Protein AF-A0A3D1BM73-F1 (afdb_monomer)

Radius of gyration: 18.58 Å; Cα contacts (8 Å, |Δi|>4): 124; chains: 1; bounding box: 55×28×43 Å

Solvent-accessible surface area (backbone atoms only — not comparable to full-atom values): 8588 Å² total; per-residue (Å²): 138,85,87,83,88,86,78,88,89,77,84,50,62,67,71,46,54,87,51,30,64,61,50,49,55,49,41,31,74,76,61,34,61,70,54,44,52,51,49,54,52,51,55,49,52,51,48,53,53,53,44,56,56,55,70,75,51,92,40,62,75,38,78,44,77,49,89,85,27,50,42,37,67,74,63,25,49,52,54,32,52,52,37,34,75,63,66,28,63,70,27,42,44,53,45,55,40,41,78,50,45,23,42,65,44,54,68,41,58,51,69,60,54,48,56,51,50,59,47,54,51,50,39,73,66,40,90,43,74,65,53,31,51,54,44,49,57,54,46,59,67,45,48,63,52,52,63,71,72,103

Foldseek 3Di:
DDDDDDDDDDDDLLNCPPCSVVVLVVCCVVPNPVVSVVVNVVNVVSLVVVLVVVVPDQQAAAEDEDPPQADFDPVSLVVLVVCVVSVNSVSVSVNVSVVSHYGYDGDDHPVLVVVLVVLVVQLVPDPDPVSNVVSVVVSVVCVVVSVVVD

Secondary structure (DSSP, 8-state):
------------GGGSGGGHHHHHHHHHHHH-HHHHHHHHHHHHHHHHHHHHHHHTS--TTPEEE-TT----HHHHHHHHHHHHHTT-HHHHHHHHHHHTTPEEE--S-HHHHHHHHHHHHHHHH--SHHHHHHHHHHHHHHHHHHHHH-

Mean predicted aligned error: 7.16 Å

Structure (mmCIF, N/CA/C/O backbone):
data_AF-A0A3D1BM73-F1
#
_entry.id   AF-A0A3D1BM73-F1
#
loop_
_atom_site.group_PDB
_atom_site.id
_atom_site.type_symbol
_atom_site.label_atom_id
_atom_site.label_alt_id
_atom_site.label_comp_id
_atom_site.label_asym_id
_atom_site.label_entity_id
_atom_site.label_seq_id
_atom_site.pdbx_PDB_ins_code
_atom_site.Cartn_x
_atom_site.Cartn_y
_atom_site.Cartn_z
_atom_site.occupancy
_atom_site.B_iso_or_equiv
_atom_site.auth_seq_id
_atom_site.auth_comp_id
_atom_site.auth_asym_id
_atom_site.auth_atom_id
_atom_site.pdbx_PDB_model_num
ATOM 1 N N . MET A 1 1 ? -14.762 -15.759 16.891 1.00 75.19 1 MET A N 1
ATOM 2 C CA . MET A 1 1 ? -13.788 -16.090 15.825 1.00 75.19 1 MET A CA 1
ATOM 3 C C . MET A 1 1 ? -13.587 -14.842 14.974 1.00 75.19 1 MET A C 1
ATOM 5 O O . MET A 1 1 ? -14.579 -14.169 14.729 1.00 75.19 1 MET A O 1
ATOM 9 N N . ARG A 1 2 ? -12.354 -14.467 14.612 1.00 88.94 2 ARG A N 1
ATOM 10 C CA . ARG A 1 2 ? -12.087 -13.314 13.727 1.00 88.94 2 ARG A CA 1
ATOM 11 C C . ARG A 1 2 ? -11.761 -13.833 12.327 1.00 88.94 2 ARG A C 1
ATOM 13 O O . ARG A 1 2 ? -11.049 -14.826 12.226 1.00 88.94 2 ARG A O 1
ATOM 20 N N . THR A 1 3 ? -12.265 -13.169 11.293 1.00 93.19 3 THR A N 1
ATOM 21 C CA . THR A 1 3 ? -11.991 -13.510 9.889 1.00 93.19 3 THR A CA 1
ATOM 22 C C . THR A 1 3 ? -10.886 -12.612 9.354 1.00 93.19 3 THR A C 1
ATOM 24 O O . THR A 1 3 ? -10.929 -11.401 9.563 1.00 93.19 3 THR A O 1
ATOM 27 N N . LEU A 1 4 ? -9.912 -13.203 8.664 1.00 95.00 4 LEU A N 1
ATOM 28 C CA . LEU A 1 4 ? -8.880 -12.480 7.932 1.00 95.00 4 LEU A CA 1
ATOM 29 C C . LEU A 1 4 ? -9.173 -12.593 6.436 1.00 95.00 4 LEU A C 1
ATOM 31 O O . LEU A 1 4 ? -9.256 -13.700 5.909 1.00 95.00 4 LEU A O 1
ATOM 35 N N . LEU A 1 5 ? -9.314 -11.450 5.771 1.00 94.94 5 LEU A N 1
ATOM 36 C CA . LEU A 1 5 ? -9.301 -11.366 4.315 1.00 94.94 5 LEU A CA 1
ATOM 37 C C . LEU A 1 5 ? -7.889 -10.966 3.899 1.00 94.94 5 LEU A C 1
ATOM 39 O O . LEU A 1 5 ? -7.391 -9.930 4.336 1.00 94.94 5 LEU A O 1
ATOM 43 N N . TYR A 1 6 ? -7.243 -11.808 3.101 1.00 95.06 6 TYR A N 1
ATOM 44 C CA . TYR A 1 6 ? -5.872 -11.600 2.655 1.00 95.06 6 TYR A CA 1
ATOM 45 C C . TYR A 1 6 ? -5.850 -11.337 1.153 1.00 95.06 6 TYR A C 1
ATOM 47 O O . TYR A 1 6 ? -6.417 -12.109 0.381 1.00 95.06 6 TYR A O 1
ATOM 55 N N . VAL A 1 7 ? -5.176 -10.259 0.755 1.00 94.81 7 VAL A N 1
ATOM 56 C CA . VAL A 1 7 ? -4.959 -9.891 -0.645 1.00 94.81 7 VAL A CA 1
ATOM 57 C C . VAL A 1 7 ? -3.451 -9.854 -0.886 1.00 94.81 7 VAL A C 1
ATOM 59 O O . VAL A 1 7 ? -2.756 -9.119 -0.181 1.00 94.81 7 VAL A O 1
ATOM 62 N N . PRO A 1 8 ? -2.918 -10.633 -1.842 1.00 93.25 8 PRO A N 1
ATOM 63 C CA . PRO A 1 8 ? -1.517 -10.521 -2.216 1.00 93.25 8 PRO A CA 1
ATOM 64 C C . PRO A 1 8 ? -1.265 -9.180 -2.914 1.00 93.25 8 PRO A C 1
ATOM 66 O O . PRO A 1 8 ? -2.071 -8.733 -3.728 1.00 93.25 8 PRO A O 1
ATOM 69 N N . ILE A 1 9 ? -0.129 -8.550 -2.620 1.00 89.88 9 ILE A N 1
ATOM 70 C CA . ILE A 1 9 ? 0.262 -7.297 -3.270 1.00 89.88 9 ILE A CA 1
ATOM 71 C C . ILE A 1 9 ? 0.977 -7.602 -4.584 1.00 89.88 9 ILE A C 1
ATOM 73 O O . ILE A 1 9 ? 1.990 -8.303 -4.601 1.00 89.88 9 ILE A O 1
ATOM 77 N N . ILE A 1 10 ? 0.462 -7.036 -5.677 1.00 91.44 10 ILE A N 1
ATOM 78 C CA . ILE A 1 10 ? 1.107 -7.039 -6.991 1.00 91.44 10 ILE A CA 1
ATOM 79 C C . ILE A 1 10 ? 1.349 -5.590 -7.407 1.00 91.44 10 ILE A C 1
ATOM 81 O O . ILE A 1 10 ? 0.409 -4.859 -7.709 1.00 91.44 10 ILE A O 1
ATOM 85 N N . HIS A 1 11 ? 2.608 -5.164 -7.399 1.00 88.81 11 HIS A N 1
ATOM 86 C CA . HIS A 1 11 ? 2.960 -3.782 -7.710 1.00 88.81 11 HIS A CA 1
ATOM 87 C C . HIS A 1 11 ? 2.663 -3.425 -9.167 1.00 88.81 11 HIS A C 1
ATOM 89 O O . HIS A 1 11 ? 3.032 -4.152 -10.090 1.00 88.81 11 HIS A O 1
ATOM 95 N N . MET A 1 12 ? 2.038 -2.268 -9.353 1.00 90.12 12 MET A N 1
ATOM 96 C CA . MET A 1 12 ? 1.914 -1.590 -10.636 1.00 90.12 12 MET A CA 1
ATOM 97 C C . MET A 1 12 ? 3.123 -0.684 -10.889 1.00 90.12 12 MET A C 1
ATOM 99 O O . MET A 1 12 ? 3.862 -0.338 -9.968 1.00 90.12 12 MET A O 1
ATOM 103 N N . ASP A 1 13 ? 3.282 -0.216 -12.129 1.00 88.44 13 ASP A N 1
ATOM 104 C CA . ASP A 1 13 ? 4.354 0.716 -12.509 1.00 88.44 13 ASP A CA 1
ATO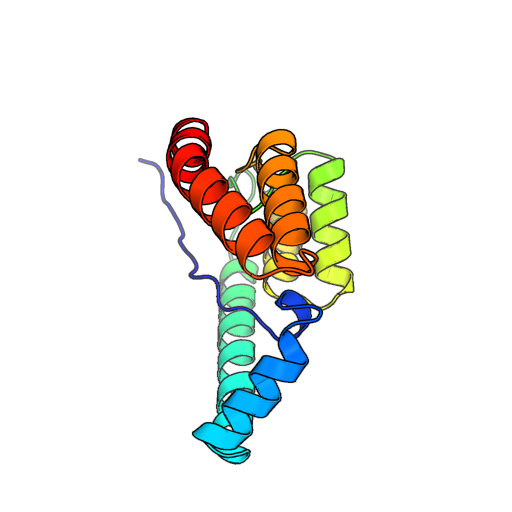M 105 C C . ASP A 1 13 ? 4.404 1.956 -11.592 1.00 88.44 13 ASP A C 1
ATOM 107 O O . ASP A 1 13 ? 5.482 2.392 -11.188 1.00 88.44 13 ASP A O 1
ATOM 111 N N . VAL A 1 14 ? 3.239 2.485 -11.199 1.00 89.44 14 VAL A N 1
ATOM 112 C CA . VAL A 1 14 ? 3.121 3.648 -10.298 1.00 89.44 14 VAL A CA 1
ATOM 113 C C . VAL A 1 14 ? 3.652 3.378 -8.887 1.00 89.44 14 VAL A C 1
ATOM 115 O O . VAL A 1 14 ? 4.155 4.296 -8.244 1.00 89.44 14 VAL A O 1
ATOM 118 N N . ASP A 1 15 ? 3.618 2.125 -8.427 1.00 87.06 15 ASP A N 1
ATOM 119 C CA . ASP A 1 15 ? 4.111 1.735 -7.101 1.00 87.06 15 ASP A CA 1
ATOM 120 C C . ASP A 1 15 ? 5.640 1.587 -7.077 1.00 87.06 15 ASP A C 1
ATOM 122 O O . ASP A 1 15 ? 6.269 1.659 -6.022 1.00 87.06 15 ASP A O 1
ATOM 126 N N . LEU A 1 16 ? 6.254 1.366 -8.243 1.00 84.38 16 LEU A N 1
ATOM 127 C CA . LEU A 1 16 ? 7.687 1.091 -8.376 1.00 84.38 16 LEU A CA 1
ATOM 128 C C . LEU A 1 16 ? 8.540 2.361 -8.502 1.00 84.38 16 LEU A C 1
ATOM 130 O O . LEU A 1 16 ? 9.774 2.289 -8.464 1.00 84.38 16 LEU A O 1
ATOM 134 N N . GLY A 1 17 ? 7.909 3.527 -8.659 1.00 83.75 17 GLY A N 1
ATOM 135 C CA . GLY A 1 17 ? 8.592 4.813 -8.768 1.00 83.75 17 GLY A CA 1
ATOM 136 C C . GLY A 1 17 ? 9.676 4.812 -9.851 1.00 83.75 17 GLY A C 1
ATOM 137 O O . GLY A 1 17 ? 9.447 4.414 -10.992 1.00 83.75 17 GLY A O 1
ATOM 138 N N . SER A 1 18 ? 10.893 5.235 -9.497 1.00 80.50 18 SER A N 1
ATOM 139 C CA . SER A 1 18 ? 12.011 5.338 -10.448 1.00 80.50 18 SER A CA 1
ATOM 140 C C . SER A 1 18 ? 12.482 3.997 -11.025 1.00 80.50 18 SER A C 1
ATOM 142 O O . SER A 1 18 ? 13.158 3.995 -12.052 1.00 80.50 18 SER A O 1
ATOM 144 N N . VAL A 1 19 ? 12.131 2.864 -10.405 1.00 82.12 19 VAL A N 1
ATOM 145 C CA . VAL A 1 19 ? 12.535 1.521 -10.859 1.00 82.12 19 VAL A CA 1
ATOM 146 C C . VAL A 1 19 ? 11.630 1.001 -11.983 1.00 82.12 19 VAL A C 1
ATOM 148 O O . VAL A 1 19 ? 12.041 0.121 -12.741 1.00 82.12 19 VAL A O 1
ATOM 151 N N . ALA A 1 20 ? 10.430 1.569 -12.148 1.00 86.44 20 ALA A N 1
ATOM 152 C CA . ALA A 1 20 ? 9.438 1.112 -13.122 1.00 86.44 20 ALA A CA 1
ATOM 153 C C . ALA A 1 20 ? 9.999 1.037 -14.552 1.00 86.44 20 ALA A C 1
ATOM 155 O O . ALA A 1 20 ? 9.826 0.036 -15.247 1.00 86.44 20 ALA A O 1
ATOM 156 N N . MET A 1 21 ? 10.740 2.066 -14.979 1.00 87.06 21 MET A N 1
ATOM 157 C CA . MET A 1 21 ? 11.294 2.133 -16.335 1.00 87.06 21 MET A CA 1
ATOM 158 C C . MET A 1 21 ? 12.325 1.028 -16.601 1.00 87.06 21 MET A C 1
ATOM 160 O O . MET A 1 21 ? 12.322 0.420 -17.674 1.00 87.06 21 MET A O 1
ATOM 164 N N . ASP A 1 22 ? 13.214 0.765 -15.645 1.00 86.44 22 ASP A N 1
ATOM 165 C CA . ASP A 1 22 ? 14.251 -0.256 -15.803 1.00 86.44 22 ASP A CA 1
ATOM 166 C C . ASP A 1 22 ? 13.652 -1.665 -15.770 1.00 86.44 22 ASP A C 1
ATOM 168 O O . ASP A 1 22 ? 14.079 -2.535 -16.536 1.00 86.44 22 ASP A O 1
ATOM 172 N N . LEU A 1 23 ? 12.615 -1.874 -14.950 1.00 85.94 23 LEU A N 1
ATOM 173 C CA . LEU A 1 23 ? 11.863 -3.124 -14.930 1.00 85.94 23 LEU A CA 1
ATOM 174 C C . LEU A 1 23 ? 11.125 -3.353 -16.252 1.00 85.94 23 LEU A C 1
ATOM 176 O O . LEU A 1 23 ? 11.230 -4.442 -16.809 1.00 85.94 23 LEU A O 1
ATOM 180 N N . ALA A 1 24 ? 10.458 -2.332 -16.796 1.00 88.25 24 ALA A N 1
ATOM 181 C CA . ALA A 1 24 ? 9.754 -2.436 -18.071 1.00 88.25 24 ALA A CA 1
ATOM 182 C C . ALA A 1 24 ? 10.708 -2.782 -19.223 1.00 88.25 24 ALA A C 1
ATOM 184 O O . ALA A 1 24 ? 10.454 -3.716 -19.981 1.00 88.25 24 ALA A O 1
ATOM 185 N N . LYS A 1 25 ? 11.858 -2.098 -19.317 1.00 89.44 25 LYS A N 1
ATOM 186 C CA . LYS A 1 25 ? 12.898 -2.413 -20.316 1.00 89.44 25 LYS A CA 1
ATOM 187 C C . LYS A 1 25 ? 13.392 -3.850 -20.188 1.00 89.44 25 LYS A C 1
ATOM 189 O O . LYS A 1 25 ? 13.608 -4.526 -21.192 1.00 89.44 25 LYS A O 1
ATOM 194 N N . ARG A 1 26 ? 13.598 -4.312 -18.953 1.00 88.06 26 ARG A N 1
ATOM 195 C CA . ARG A 1 26 ? 14.024 -5.683 -18.677 1.00 88.06 26 ARG A CA 1
ATOM 196 C C . ARG A 1 26 ? 12.954 -6.698 -19.075 1.00 88.06 26 ARG A C 1
ATOM 198 O O . ARG A 1 26 ? 13.289 -7.651 -19.769 1.00 88.06 26 ARG A O 1
ATOM 205 N N . GLY A 1 27 ? 11.702 -6.467 -18.686 1.00 85.56 27 GLY A N 1
ATOM 206 C CA . GLY A 1 27 ? 10.565 -7.322 -19.018 1.00 85.56 27 GLY A CA 1
ATOM 207 C C . GLY A 1 27 ? 10.374 -7.453 -20.526 1.00 85.56 27 GLY A C 1
ATOM 208 O O . GLY A 1 27 ? 10.310 -8.566 -21.035 1.00 85.56 27 GLY A O 1
ATOM 209 N N . ILE A 1 28 ? 10.400 -6.333 -21.254 1.00 92.31 28 ILE A N 1
ATOM 210 C CA . ILE A 1 28 ? 10.302 -6.320 -22.721 1.00 92.31 28 ILE A CA 1
ATOM 211 C C . ILE A 1 28 ? 11.461 -7.089 -23.365 1.00 92.31 28 ILE A C 1
ATOM 213 O O . ILE A 1 28 ? 11.237 -7.904 -24.255 1.00 92.31 28 ILE A O 1
ATOM 217 N N . ARG A 1 29 ? 12.700 -6.875 -22.907 1.00 93.38 29 ARG A N 1
ATOM 218 C CA . ARG A 1 29 ? 13.874 -7.568 -23.458 1.00 93.38 29 ARG A CA 1
ATOM 219 C C . ARG A 1 29 ? 13.828 -9.081 -23.229 1.00 93.38 29 ARG A C 1
ATOM 221 O O . ARG A 1 29 ? 14.284 -9.830 -24.084 1.00 93.38 29 ARG A O 1
ATOM 228 N N . GLU A 1 30 ? 13.358 -9.520 -22.064 1.00 92.31 30 GLU A N 1
ATOM 229 C CA . GLU A 1 30 ? 13.383 -10.935 -21.667 1.00 92.31 30 GLU A CA 1
ATOM 230 C C . GLU A 1 30 ? 12.155 -11.715 -22.158 1.00 92.31 30 GLU A C 1
ATOM 232 O O . GLU A 1 30 ? 12.277 -12.902 -22.451 1.00 92.31 30 GLU A O 1
ATOM 237 N N . LEU A 1 31 ? 10.989 -11.069 -22.265 1.00 92.25 31 LEU A N 1
ATOM 238 C CA . LEU A 1 31 ? 9.705 -11.731 -22.533 1.00 92.25 31 LEU A CA 1
ATOM 239 C C . LEU A 1 31 ? 9.012 -11.255 -23.820 1.00 92.25 31 LEU A C 1
ATOM 241 O O . LEU A 1 31 ? 8.082 -11.913 -24.282 1.00 92.25 31 LEU A O 1
ATOM 245 N N . GLY A 1 32 ? 9.450 -10.138 -24.403 1.00 94.75 32 GLY A N 1
ATOM 246 C CA . GLY A 1 32 ? 8.803 -9.485 -25.541 1.00 94.75 32 GLY A CA 1
ATOM 247 C C . GLY A 1 32 ? 7.701 -8.497 -25.136 1.00 94.75 32 GLY A C 1
ATOM 248 O O . GLY A 1 32 ? 7.120 -8.581 -24.050 1.00 94.75 32 GLY A O 1
ATOM 249 N N . GLU A 1 33 ? 7.404 -7.547 -26.028 1.00 94.44 33 GLU A N 1
ATOM 250 C CA . GLU A 1 33 ? 6.426 -6.472 -25.790 1.00 94.44 33 GLU A CA 1
ATOM 251 C C . GLU A 1 33 ? 5.006 -7.004 -25.558 1.00 94.44 33 GLU A C 1
ATOM 253 O O . GLU A 1 33 ? 4.357 -6.593 -24.598 1.00 94.44 33 GLU A O 1
ATOM 258 N N . ASP A 1 34 ? 4.555 -7.974 -26.357 1.00 95.62 34 ASP A N 1
ATOM 259 C CA . ASP A 1 34 ? 3.200 -8.536 -26.256 1.00 95.62 34 ASP A CA 1
ATOM 260 C C . ASP A 1 34 ? 2.953 -9.262 -24.926 1.00 95.62 34 ASP A C 1
ATOM 262 O O . ASP A 1 34 ? 1.864 -9.207 -24.351 1.00 95.62 34 ASP A O 1
ATOM 266 N N . VAL A 1 35 ? 3.959 -9.983 -24.417 1.00 94.06 35 VAL A N 1
ATOM 267 C CA . VAL A 1 35 ? 3.862 -10.661 -23.115 1.00 94.06 35 VAL A CA 1
ATOM 268 C C . VAL A 1 35 ? 3.858 -9.630 -21.992 1.00 94.06 35 VAL A C 1
ATOM 270 O O . VAL A 1 35 ? 3.061 -9.745 -21.062 1.00 94.06 35 VAL A O 1
ATOM 273 N N . TRP A 1 36 ? 4.700 -8.599 -22.093 1.00 92.88 36 TRP A N 1
ATOM 274 C CA . TRP A 1 36 ? 4.746 -7.515 -21.117 1.00 92.88 36 TRP A CA 1
ATOM 275 C C . TRP A 1 36 ? 3.434 -6.718 -21.064 1.00 92.88 36 TRP A C 1
ATOM 277 O O . TRP A 1 36 ? 2.934 -6.419 -19.980 1.00 92.88 36 TRP A O 1
ATOM 287 N N . ALA A 1 37 ? 2.835 -6.417 -22.219 1.00 93.25 37 ALA A N 1
ATOM 288 C CA . ALA A 1 37 ? 1.541 -5.749 -22.303 1.00 93.25 37 ALA A CA 1
ATOM 289 C C . ALA A 1 37 ? 0.436 -6.574 -21.626 1.00 93.25 37 ALA A C 1
ATOM 291 O O . ALA A 1 37 ? -0.231 -6.069 -20.721 1.00 93.25 37 ALA A O 1
ATOM 292 N N . ARG A 1 38 ? 0.324 -7.867 -21.965 1.00 95.56 38 ARG A N 1
ATOM 293 C CA . ARG A 1 38 ? -0.644 -8.780 -21.331 1.00 95.56 38 ARG A CA 1
ATOM 294 C C . ARG A 1 38 ? -0.422 -8.938 -19.830 1.00 95.56 38 ARG A C 1
ATOM 296 O O . ARG A 1 38 ? -1.385 -9.064 -19.082 1.00 95.56 38 ARG A O 1
ATOM 303 N N . HIS A 1 39 ? 0.831 -8.923 -19.371 1.00 93.25 39 HIS A N 1
ATOM 304 C CA . HIS A 1 39 ? 1.134 -8.933 -17.941 1.00 93.25 39 HIS A CA 1
ATOM 305 C C . HIS A 1 39 ? 0.538 -7.705 -17.242 1.00 93.25 39 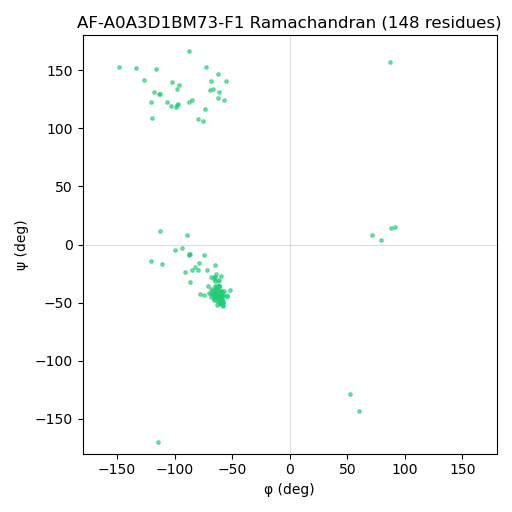HIS A C 1
ATOM 307 O O . HIS A 1 39 ? -0.167 -7.863 -16.250 1.00 93.25 39 HIS A O 1
ATOM 313 N N . LYS A 1 40 ? 0.751 -6.497 -17.781 1.00 92.44 40 LYS A N 1
ATOM 314 C CA . LYS A 1 40 ? 0.177 -5.269 -17.207 1.00 92.44 40 LYS A CA 1
ATOM 315 C C . LYS A 1 40 ? -1.351 -5.294 -17.188 1.00 92.44 40 LYS A C 1
ATOM 317 O O . LYS A 1 40 ? -1.945 -4.921 -16.182 1.00 92.44 40 LYS A O 1
ATOM 322 N N . GLU A 1 41 ? -1.980 -5.771 -18.260 1.00 95.56 41 GLU A N 1
ATOM 323 C CA . GLU A 1 41 ? -3.438 -5.946 -18.314 1.00 95.56 41 GLU A CA 1
ATOM 324 C C . GLU A 1 41 ? -3.935 -6.937 -17.254 1.00 95.56 41 GLU A C 1
ATOM 326 O O . GLU A 1 41 ? -4.913 -6.656 -16.564 1.00 95.56 41 GLU A O 1
ATOM 331 N N . ALA A 1 42 ? -3.238 -8.060 -17.059 1.00 96.06 42 ALA A N 1
ATOM 332 C CA . ALA A 1 42 ? -3.590 -9.040 -16.034 1.00 96.06 42 ALA A CA 1
ATOM 333 C C . ALA A 1 42 ? -3.459 -8.472 -14.610 1.00 96.06 42 ALA A C 1
ATOM 335 O O . ALA A 1 42 ? -4.313 -8.738 -13.766 1.00 96.06 42 ALA A O 1
ATOM 336 N N . VAL A 1 43 ? -2.423 -7.667 -14.340 1.00 95.12 43 VAL A N 1
ATOM 337 C CA . VAL A 1 43 ? -2.252 -6.982 -13.046 1.00 95.12 43 VAL A CA 1
ATOM 338 C C . VAL A 1 43 ? -3.377 -5.976 -12.803 1.00 95.12 43 VAL A C 1
ATOM 340 O O . VAL A 1 43 ? -3.926 -5.932 -11.704 1.00 95.12 43 VAL A O 1
ATOM 343 N N . LEU A 1 44 ? -3.763 -5.201 -13.820 1.00 95.38 44 LEU A N 1
ATOM 344 C CA . LEU A 1 44 ? -4.897 -4.279 -13.718 1.00 95.38 44 LEU A CA 1
ATOM 345 C C . LEU A 1 44 ? -6.210 -5.027 -13.459 1.00 95.38 44 LEU A C 1
ATOM 347 O O . LEU A 1 44 ? -6.913 -4.700 -12.507 1.00 95.38 44 LEU A O 1
ATOM 351 N N . GLY A 1 45 ? -6.495 -6.079 -14.231 1.00 97.06 45 GLY A N 1
ATOM 352 C CA . GLY A 1 45 ? -7.699 -6.894 -14.055 1.00 97.06 45 GLY A CA 1
ATOM 353 C C . GLY A 1 45 ? -7.771 -7.584 -12.689 1.00 97.06 45 GLY A C 1
ATOM 354 O O . GLY A 1 45 ? -8.851 -7.680 -12.103 1.00 97.06 45 GLY A O 1
ATOM 355 N N . PHE A 1 46 ? -6.627 -8.012 -12.139 1.00 97.38 46 PHE A N 1
ATOM 356 C CA . PHE A 1 46 ? -6.541 -8.497 -10.760 1.00 97.38 46 PHE A CA 1
ATOM 357 C C . PHE A 1 46 ? -7.020 -7.426 -9.777 1.00 97.38 46 PHE A C 1
ATOM 359 O O . PHE A 1 46 ? -7.917 -7.686 -8.976 1.00 97.38 46 PHE A O 1
ATOM 366 N N . TRP A 1 47 ? -6.467 -6.216 -9.856 1.00 96.88 47 TRP A N 1
ATOM 367 C CA . TRP A 1 47 ? -6.828 -5.142 -8.939 1.00 96.88 47 TRP A CA 1
ATOM 368 C C . TRP A 1 47 ? -8.284 -4.701 -9.072 1.00 96.88 47 TRP A C 1
ATOM 370 O O . TRP A 1 47 ? -8.949 -4.521 -8.052 1.00 96.88 47 TRP A O 1
ATOM 380 N N . ASP A 1 48 ? -8.795 -4.586 -10.296 1.00 96.25 48 ASP A N 1
ATOM 381 C CA . ASP A 1 48 ? -10.195 -4.234 -10.533 1.00 96.25 48 ASP A CA 1
ATOM 382 C C . ASP A 1 48 ? -11.144 -5.289 -9.937 1.00 96.25 48 ASP A C 1
ATOM 384 O O . ASP A 1 48 ? -12.129 -4.931 -9.290 1.00 96.25 48 ASP A O 1
ATOM 388 N N . SER A 1 49 ? -10.792 -6.579 -10.018 1.00 96.88 49 SER A N 1
ATOM 389 C CA . SER A 1 49 ? -11.565 -7.664 -9.390 1.00 96.88 49 SER A CA 1
ATOM 390 C C . SER A 1 49 ? -11.578 -7.567 -7.857 1.00 96.88 49 SER A C 1
ATOM 392 O O . SER A 1 49 ? -12.599 -7.815 -7.214 1.00 96.88 49 SER A O 1
ATOM 394 N N . ILE A 1 50 ? -10.447 -7.195 -7.242 1.00 96.88 50 ILE A N 1
ATOM 395 C CA . ILE A 1 50 ? -10.369 -6.994 -5.787 1.00 96.88 50 ILE A CA 1
ATOM 396 C C . ILE A 1 50 ? -11.204 -5.781 -5.362 1.00 96.88 50 ILE A C 1
ATOM 398 O O . ILE A 1 50 ? -11.928 -5.853 -4.365 1.00 96.88 50 ILE A O 1
ATOM 402 N N . ILE A 1 51 ? -11.130 -4.682 -6.116 1.00 95.44 51 ILE A N 1
ATOM 403 C CA . ILE A 1 51 ? -11.942 -3.485 -5.880 1.00 95.44 51 ILE A CA 1
ATOM 404 C C . ILE A 1 51 ? -13.426 -3.839 -5.921 1.00 95.44 51 ILE A C 1
ATOM 406 O O . ILE A 1 51 ? -14.141 -3.519 -4.975 1.00 95.44 51 ILE A O 1
ATOM 410 N N . GLU A 1 52 ? -13.876 -4.546 -6.959 1.00 96.12 52 GLU A N 1
ATOM 411 C CA . GLU A 1 52 ? -15.272 -4.965 -7.105 1.00 96.12 52 GLU A CA 1
ATOM 412 C C . GLU A 1 52 ? -15.736 -5.844 -5.933 1.00 96.12 52 GLU A C 1
ATOM 414 O O . GLU A 1 52 ? -16.820 -5.638 -5.376 1.00 96.12 52 GLU A O 1
ATOM 419 N N . TYR A 1 53 ? -14.897 -6.788 -5.496 1.00 95.75 53 TYR A N 1
ATOM 420 C CA . TYR A 1 53 ? -15.196 -7.638 -4.345 1.00 95.75 53 TYR A CA 1
ATOM 421 C C . TYR A 1 53 ? -15.423 -6.818 -3.066 1.00 95.75 53 TYR A C 1
ATOM 423 O O . TYR A 1 53 ? -16.437 -6.987 -2.381 1.00 95.75 53 TYR A O 1
ATOM 431 N N . PHE A 1 54 ? -14.509 -5.897 -2.744 1.00 94.81 54 PHE A N 1
ATOM 432 C CA . PHE A 1 54 ? -14.660 -5.037 -1.567 1.00 94.81 54 PHE A CA 1
ATOM 433 C C . PHE A 1 54 ? -15.743 -3.979 -1.745 1.00 94.81 54 PHE A C 1
ATOM 435 O O . PHE A 1 54 ? -16.290 -3.490 -0.748 1.00 94.81 54 PHE A O 1
ATOM 442 N N . ASP A 1 55 ? -16.104 -3.642 -2.986 1.00 93.94 55 ASP A N 1
ATOM 443 C CA . ASP A 1 55 ? -17.124 -2.642 -3.226 1.00 93.94 55 ASP A CA 1
ATOM 444 C C . ASP A 1 55 ? -18.512 -3.085 -2.743 1.00 93.94 55 ASP A C 1
ATOM 446 O O . ASP A 1 55 ? -19.293 -2.262 -2.254 1.00 93.94 55 ASP A O 1
ATOM 450 N N . ASN A 1 56 ? -18.740 -4.398 -2.728 1.00 92.38 56 ASN A N 1
ATOM 451 C CA . ASN A 1 56 ? -19.973 -5.038 -2.284 1.00 92.38 56 ASN A CA 1
ATOM 452 C C . ASN A 1 56 ? -19.970 -5.465 -0.802 1.00 92.38 56 ASN A C 1
ATOM 454 O O . ASN A 1 56 ? -20.984 -5.951 -0.293 1.00 92.38 56 ASN A O 1
ATOM 458 N N . LEU A 1 57 ? -18.858 -5.287 -0.080 1.00 93.38 57 LEU A N 1
ATOM 459 C CA . LEU A 1 57 ? -18.716 -5.748 1.301 1.00 93.38 57 LEU A CA 1
ATOM 460 C C . LEU A 1 57 ? -19.018 -4.634 2.317 1.00 93.38 57 LEU A C 1
ATOM 462 O O . LEU A 1 57 ? -18.556 -3.499 2.196 1.00 93.38 57 LEU A O 1
ATOM 466 N N . LYS A 1 58 ? -19.754 -4.966 3.386 1.00 93.56 58 LYS A N 1
ATOM 467 C CA . LYS A 1 58 ? -19.905 -4.078 4.550 1.00 93.56 58 LYS A CA 1
ATOM 468 C C . LYS A 1 58 ? -18.667 -4.194 5.438 1.00 93.56 58 LYS A C 1
ATOM 470 O O . LYS A 1 58 ? -18.495 -5.198 6.122 1.00 93.56 58 LYS A O 1
ATOM 475 N N . VAL A 1 59 ? -17.834 -3.155 5.432 1.00 94.06 59 VAL A N 1
ATOM 476 C CA . VAL A 1 59 ? -16.501 -3.161 6.068 1.00 94.06 59 VAL A CA 1
ATOM 477 C C . VAL A 1 59 ? -16.372 -2.225 7.274 1.00 94.06 59 VAL A C 1
ATOM 479 O O . VAL A 1 59 ? -15.272 -1.996 7.769 1.00 94.06 59 VAL A O 1
ATOM 482 N N . SER A 1 60 ? -17.483 -1.686 7.781 1.00 94.50 60 SER A N 1
ATOM 483 C CA . SER A 1 60 ? -17.464 -0.826 8.969 1.00 94.50 60 SER A CA 1
ATOM 484 C C . SER A 1 60 ? -16.835 -1.558 10.160 1.00 94.50 60 SER A C 1
ATOM 486 O O . SER A 1 60 ? -17.284 -2.639 10.543 1.00 94.50 60 SER A O 1
ATOM 488 N N . GLY A 1 61 ? -15.798 -0.967 10.752 1.00 91.88 61 GLY A N 1
ATOM 489 C CA . GLY A 1 61 ? -15.037 -1.556 11.856 1.00 91.88 61 GLY A CA 1
ATOM 490 C C . GLY A 1 61 ? -14.004 -2.611 11.443 1.00 91.88 61 GLY A C 1
ATOM 491 O O . GLY A 1 61 ? -13.361 -3.195 12.320 1.00 91.88 61 GLY A O 1
ATOM 492 N N . PHE A 1 62 ? -13.809 -2.864 10.142 1.00 95.69 62 PHE A N 1
ATOM 493 C CA . PHE A 1 62 ? -12.690 -3.685 9.672 1.00 95.69 62 PHE A CA 1
ATOM 494 C C . PHE A 1 62 ? -11.375 -3.006 10.040 1.00 95.69 62 PHE A C 1
ATOM 496 O O . PHE A 1 62 ? -11.278 -1.783 10.041 1.00 95.69 62 PHE A O 1
ATOM 503 N N . LYS A 1 63 ? -10.350 -3.803 10.334 1.00 97.06 63 LYS A N 1
ATOM 504 C CA . LYS A 1 63 ? -8.983 -3.302 10.474 1.00 97.06 63 LYS A CA 1
ATOM 505 C C . LYS A 1 63 ? -8.243 -3.563 9.173 1.00 97.06 63 LYS A C 1
ATOM 507 O O . LYS A 1 63 ? -8.097 -4.721 8.783 1.00 97.06 63 LYS A O 1
ATOM 512 N N . THR A 1 64 ? -7.793 -2.498 8.526 1.00 96.38 64 THR A N 1
ATOM 513 C CA . THR A 1 64 ? -7.034 -2.563 7.281 1.00 96.38 64 THR A CA 1
ATOM 514 C C . THR A 1 64 ? -5.554 -2.449 7.602 1.00 96.38 64 THR A C 1
ATOM 516 O O . THR A 1 64 ? -5.106 -1.450 8.165 1.00 96.38 64 THR A O 1
ATOM 519 N N . TYR A 1 65 ? -4.810 -3.485 7.235 1.00 95.19 65 TYR A N 1
ATOM 520 C CA . TYR A 1 65 ? -3.361 -3.553 7.351 1.00 95.19 65 TYR A CA 1
ATOM 521 C C . TYR A 1 65 ? -2.790 -3.593 5.938 1.00 95.19 65 TYR A C 1
ATOM 523 O O . TYR A 1 65 ? -3.234 -4.405 5.127 1.00 95.19 65 TYR A O 1
ATOM 531 N N . GLN A 1 66 ? -1.818 -2.737 5.648 1.00 91.56 66 GLN A N 1
ATOM 532 C CA . GLN A 1 66 ? -1.096 -2.737 4.381 1.00 91.56 66 GLN A CA 1
ATOM 533 C C . GLN A 1 66 ? 0.394 -2.812 4.676 1.00 91.56 66 GLN A C 1
ATOM 535 O O . GLN A 1 66 ? 0.867 -2.180 5.616 1.00 91.56 66 GLN A O 1
ATOM 540 N N . ASP A 1 67 ? 1.124 -3.565 3.860 1.00 86.62 67 ASP A N 1
ATOM 541 C CA . ASP A 1 67 ? 2.577 -3.605 3.950 1.00 86.62 67 ASP A CA 1
ATOM 542 C C . ASP A 1 67 ? 3.191 -2.196 3.834 1.00 86.62 67 ASP A C 1
ATOM 544 O O . ASP A 1 67 ? 2.723 -1.352 3.063 1.00 86.62 67 ASP A O 1
ATOM 548 N N . GLY A 1 68 ? 4.226 -1.933 4.632 1.00 86.88 68 GLY A N 1
ATOM 549 C CA . GLY A 1 68 ? 4.943 -0.657 4.627 1.00 86.88 68 GLY A CA 1
ATOM 550 C C . GLY A 1 68 ? 4.196 0.555 5.209 1.00 86.88 68 GLY A C 1
ATOM 551 O O . GLY A 1 68 ? 4.698 1.673 5.089 1.00 86.88 68 GLY A O 1
ATOM 552 N N . MET A 1 69 ? 3.023 0.394 5.836 1.00 94.38 69 MET A N 1
ATOM 553 C CA . MET A 1 69 ? 2.263 1.523 6.387 1.00 94.38 69 MET A CA 1
ATOM 554 C C . MET A 1 69 ? 2.878 2.058 7.693 1.00 94.38 69 MET A C 1
ATOM 556 O O . MET A 1 69 ? 2.739 1.469 8.765 1.00 94.38 69 MET A O 1
ATOM 560 N N . VAL A 1 70 ? 3.527 3.222 7.615 1.00 94.44 70 VAL A N 1
ATOM 561 C CA . VAL A 1 70 ? 4.274 3.843 8.731 1.00 94.44 70 VAL A CA 1
ATOM 562 C C . VAL A 1 70 ? 3.437 4.724 9.663 1.00 94.44 70 VAL A C 1
ATOM 564 O O . VAL A 1 70 ? 3.940 5.180 10.691 1.00 94.44 70 VAL A O 1
ATOM 567 N N . ALA A 1 71 ? 2.176 4.993 9.319 1.00 95.31 71 ALA A N 1
ATOM 568 C CA . ALA A 1 71 ? 1.291 5.832 10.118 1.00 95.31 71 ALA A CA 1
ATOM 569 C C . ALA A 1 71 ? -0.174 5.395 10.008 1.00 95.31 71 ALA A C 1
ATOM 571 O O . ALA A 1 71 ? -0.607 4.863 8.990 1.00 95.31 71 ALA A O 1
ATOM 572 N N . ASP A 1 72 ? -0.942 5.671 11.056 1.00 95.62 72 ASP A N 1
ATOM 573 C CA . ASP A 1 72 ? -2.401 5.616 11.076 1.00 95.62 72 ASP A CA 1
ATOM 574 C C . ASP A 1 72 ? -2.982 7.031 11.284 1.00 95.62 72 ASP A C 1
ATOM 576 O O . ASP A 1 72 ? -2.279 8.040 11.143 1.00 95.62 72 ASP A O 1
ATOM 580 N N . GLY A 1 73 ? -4.293 7.122 11.533 1.00 93.81 73 GLY A N 1
ATOM 581 C CA . GLY A 1 73 ? -4.983 8.395 11.750 1.00 93.81 73 GLY A CA 1
ATOM 582 C C . GLY A 1 73 ? -4.876 9.350 10.555 1.00 93.81 73 GLY A C 1
ATOM 583 O O . GLY A 1 73 ? -4.900 8.925 9.401 1.00 93.81 73 GLY A O 1
ATOM 584 N N . GLU A 1 74 ? -4.756 10.649 10.833 1.00 95.81 74 GLU A N 1
ATOM 585 C CA . GLU A 1 74 ? -4.718 11.701 9.806 1.00 95.81 74 GLU A CA 1
ATOM 586 C C . GLU A 1 74 ? -3.495 11.583 8.879 1.00 95.81 74 GLU A C 1
ATOM 588 O O . GLU A 1 74 ? -3.602 11.777 7.668 1.00 95.81 74 GLU A O 1
ATOM 593 N N . ILE A 1 75 ? -2.325 11.232 9.425 1.00 96.62 75 ILE A N 1
ATOM 594 C CA . ILE A 1 75 ? -1.100 11.070 8.626 1.00 96.62 75 ILE A CA 1
ATOM 595 C C . ILE A 1 75 ? -1.231 9.847 7.716 1.00 96.62 75 ILE A C 1
ATOM 597 O O . ILE A 1 75 ? -0.931 9.938 6.528 1.00 96.62 75 ILE A O 1
ATOM 601 N N . GLY A 1 76 ? -1.724 8.723 8.246 1.00 96.88 76 GLY A N 1
ATOM 602 C CA . GLY A 1 76 ? -1.990 7.531 7.441 1.00 96.88 76 GLY A CA 1
ATOM 603 C C . GLY A 1 76 ? -2.994 7.799 6.315 1.00 96.88 76 GLY A C 1
ATOM 604 O O . GLY A 1 76 ? -2.775 7.373 5.184 1.00 96.88 76 GLY A O 1
ATOM 605 N N . GLN A 1 77 ? -4.051 8.574 6.582 1.00 96.75 77 GLN A N 1
ATOM 606 C CA . GLN A 1 77 ? -5.015 8.988 5.555 1.00 96.75 77 GLN A CA 1
ATOM 607 C C . GLN A 1 77 ? -4.361 9.820 4.447 1.00 96.75 77 GLN A C 1
ATOM 609 O O . GLN A 1 77 ? -4.583 9.532 3.274 1.00 96.75 77 GLN A O 1
ATOM 614 N N . LYS A 1 78 ? -3.499 10.785 4.790 1.00 97.69 78 LYS A N 1
ATOM 615 C CA . LYS A 1 78 ? -2.757 11.581 3.796 1.00 97.69 78 LYS A CA 1
ATOM 616 C C . LYS A 1 78 ? -1.860 10.715 2.909 1.00 97.69 78 LYS A C 1
ATOM 618 O O . LYS A 1 78 ? -1.865 10.897 1.696 1.00 97.69 78 LYS A O 1
ATOM 623 N N . ILE A 1 79 ? -1.157 9.738 3.487 1.00 96.06 79 ILE A N 1
ATOM 624 C CA . ILE A 1 79 ? -0.342 8.773 2.725 1.00 96.06 79 ILE A CA 1
ATOM 625 C C . ILE A 1 79 ? -1.219 7.993 1.735 1.00 96.06 79 ILE A C 1
ATOM 627 O O . ILE A 1 79 ? -0.858 7.836 0.570 1.00 96.06 79 ILE A O 1
ATOM 631 N N . VAL A 1 80 ? -2.388 7.525 2.182 1.00 97.25 80 VAL A N 1
ATOM 632 C CA . VAL A 1 80 ? -3.336 6.802 1.323 1.00 97.25 80 VAL A CA 1
ATOM 633 C C . VAL A 1 80 ? -3.860 7.693 0.193 1.00 97.25 80 VAL A C 1
ATOM 635 O O . VAL A 1 80 ? -3.924 7.254 -0.953 1.00 97.25 80 VAL A O 1
ATOM 638 N N . GLU A 1 81 ? -4.196 8.950 0.480 1.00 97.44 81 GLU A N 1
ATOM 639 C CA . GLU A 1 81 ? -4.646 9.913 -0.529 1.00 97.44 81 GLU A CA 1
ATOM 640 C C . GLU A 1 81 ? -3.563 10.245 -1.561 1.00 97.44 81 GLU A C 1
ATOM 642 O O . GLU A 1 81 ? -3.869 10.391 -2.743 1.00 97.44 81 GLU A O 1
ATOM 647 N N . GLU A 1 82 ? -2.301 10.367 -1.145 1.00 95.94 82 GLU A N 1
ATOM 648 C CA . GLU A 1 82 ? -1.170 10.549 -2.060 1.00 95.94 82 GLU A CA 1
ATOM 649 C C . GLU A 1 82 ? -0.994 9.332 -2.975 1.00 95.94 82 GLU A C 1
ATOM 651 O O . GLU A 1 82 ? -0.874 9.486 -4.194 1.00 95.94 82 GLU A O 1
ATOM 656 N N . GLY A 1 83 ? -1.068 8.123 -2.412 1.00 94.12 83 GLY A N 1
ATOM 657 C CA . GLY A 1 83 ? -1.043 6.879 -3.177 1.00 94.12 83 GLY A C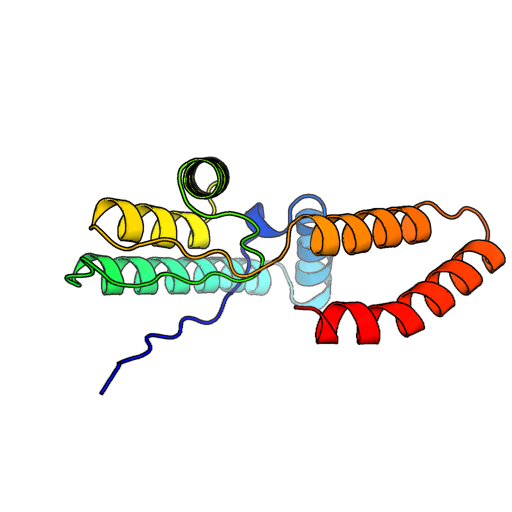A 1
ATOM 658 C C . GLY A 1 83 ? -2.187 6.791 -4.191 1.00 94.12 83 GLY A C 1
ATOM 659 O O . GLY A 1 83 ? -1.955 6.485 -5.362 1.00 94.12 83 GLY A O 1
ATOM 660 N N . LEU A 1 84 ? -3.406 7.155 -3.789 1.00 95.88 84 LEU A N 1
ATOM 661 C CA . LEU A 1 84 ? -4.557 7.234 -4.689 1.00 95.88 84 LEU A CA 1
ATOM 662 C C . LEU A 1 84 ? -4.326 8.246 -5.822 1.00 95.88 84 LEU A C 1
ATOM 664 O O . LEU A 1 84 ? -4.548 7.924 -6.987 1.00 95.88 84 LEU A O 1
ATOM 668 N N . LYS A 1 85 ? -3.836 9.453 -5.506 1.00 96.25 85 LYS A N 1
ATOM 669 C CA . LYS A 1 85 ? -3.528 10.492 -6.510 1.00 96.25 85 LYS A CA 1
ATOM 670 C C . LYS A 1 85 ? -2.461 10.049 -7.509 1.00 96.25 85 LYS A C 1
ATOM 672 O O . LYS A 1 85 ? -2.497 10.484 -8.655 1.00 96.25 85 LYS A O 1
ATOM 677 N N . SER A 1 86 ? -1.534 9.186 -7.093 1.00 93.25 86 SER A N 1
ATOM 678 C CA . SER A 1 86 ? -0.523 8.599 -7.982 1.00 93.25 86 SER A CA 1
ATOM 679 C C . SER A 1 86 ? -1.077 7.521 -8.926 1.00 93.25 86 SER A C 1
ATOM 681 O O . SER A 1 86 ? -0.374 7.091 -9.836 1.00 93.25 86 SER A O 1
ATOM 683 N N . GLY A 1 87 ? -2.333 7.099 -8.738 1.00 94.75 87 GLY A N 1
ATOM 684 C CA . GLY A 1 87 ? -2.984 6.060 -9.538 1.00 94.75 87 GLY A CA 1
ATOM 685 C C . GLY A 1 87 ? -2.760 4.634 -9.026 1.00 94.75 87 GLY A C 1
ATOM 686 O O . GLY A 1 87 ? -3.015 3.680 -9.760 1.00 94.75 87 GLY A O 1
ATOM 687 N N . SER A 1 88 ? -2.279 4.461 -7.790 1.00 94.81 88 SER A N 1
ATOM 688 C CA . SER A 1 88 ? -2.084 3.136 -7.196 1.00 94.81 88 SER A CA 1
ATOM 689 C C . SER A 1 88 ? -3.419 2.496 -6.817 1.00 94.81 88 SER A C 1
ATOM 691 O O . SER A 1 88 ? -4.128 2.970 -5.926 1.00 94.81 88 SER A O 1
ATOM 693 N N . LYS A 1 89 ? -3.739 1.369 -7.458 1.00 95.75 89 LYS A N 1
ATOM 694 C CA . LYS A 1 89 ? -4.955 0.590 -7.179 1.00 95.75 89 LYS A CA 1
ATOM 695 C C . LYS A 1 89 ? -4.981 -0.003 -5.771 1.00 95.75 89 LYS A C 1
ATOM 697 O O . LYS A 1 89 ? -6.042 -0.098 -5.160 1.00 95.75 89 LYS A O 1
ATOM 702 N N . ASN A 1 90 ? -3.815 -0.342 -5.224 1.00 94.88 90 ASN A N 1
ATOM 703 C CA . ASN A 1 90 ? -3.693 -0.787 -3.840 1.00 94.88 90 ASN A CA 1
ATOM 704 C C . ASN A 1 90 ? -4.177 0.306 -2.866 1.00 94.88 90 ASN A C 1
ATOM 706 O O . ASN A 1 90 ? -5.049 0.067 -2.029 1.00 94.88 90 ASN A O 1
ATOM 710 N N . TYR A 1 91 ? -3.691 1.539 -3.039 1.00 95.88 91 TYR A N 1
ATOM 711 C CA . TYR A 1 91 ? -4.152 2.673 -2.237 1.00 95.88 91 TYR A CA 1
ATOM 712 C C . TYR A 1 91 ? -5.603 3.076 -2.545 1.00 95.88 91 TYR A C 1
ATOM 714 O O . TYR A 1 91 ? -6.295 3.527 -1.634 1.00 95.88 91 TYR A O 1
ATOM 722 N N . GLU A 1 92 ? -6.109 2.849 -3.765 1.00 96.69 92 GLU A N 1
ATOM 723 C CA 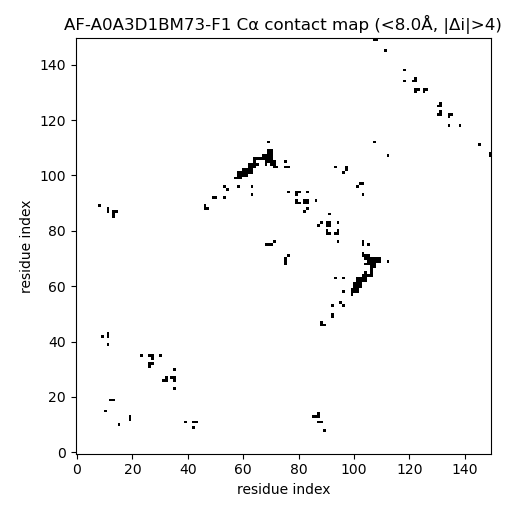. GLU A 1 92 ? -7.537 3.008 -4.085 1.00 96.69 92 GLU A CA 1
ATOM 724 C C . GLU A 1 92 ? -8.419 2.104 -3.215 1.00 96.69 92 GLU A C 1
ATOM 726 O O . GLU A 1 92 ? -9.395 2.576 -2.626 1.00 96.69 92 GLU A O 1
ATOM 731 N N . ILE A 1 93 ? -8.058 0.825 -3.071 1.00 96.31 93 ILE A N 1
ATOM 732 C CA . ILE A 1 93 ? -8.793 -0.115 -2.215 1.00 96.31 93 ILE A CA 1
ATOM 733 C C . ILE A 1 93 ? -8.781 0.370 -0.769 1.00 96.31 93 ILE A C 1
ATOM 735 O O . ILE A 1 93 ? -9.837 0.483 -0.147 1.00 96.31 93 ILE A O 1
ATOM 739 N N . VAL A 1 94 ? -7.602 0.692 -0.230 1.00 96.69 94 VAL A N 1
ATOM 740 C CA . VAL A 1 94 ? -7.478 1.143 1.163 1.00 96.69 94 VAL A CA 1
ATOM 741 C C . VAL A 1 94 ? -8.275 2.422 1.403 1.00 96.69 94 VAL A C 1
ATOM 743 O O . VAL A 1 94 ? -8.999 2.508 2.396 1.00 96.69 94 VAL A O 1
ATOM 746 N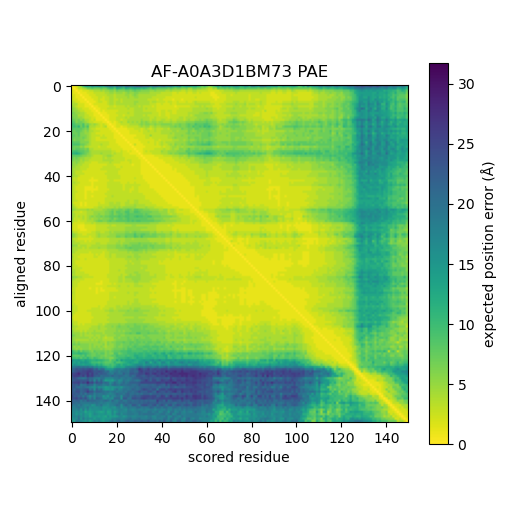 N . TYR A 1 95 ? -8.222 3.373 0.471 1.00 97.31 95 TYR A N 1
ATOM 747 C CA . TYR A 1 95 ? -9.029 4.586 0.524 1.00 97.31 95 TYR A CA 1
ATOM 748 C C . TYR A 1 95 ? -10.528 4.266 0.582 1.00 97.31 95 TYR A C 1
ATOM 750 O O . TYR A 1 95 ? -11.214 4.708 1.505 1.00 97.31 95 TYR A O 1
ATOM 758 N N . LYS A 1 96 ? -11.038 3.443 -0.346 1.00 96.88 96 LYS A N 1
ATOM 759 C CA . LYS A 1 96 ? -12.454 3.039 -0.385 1.00 96.88 96 LYS A CA 1
ATOM 760 C C . LYS A 1 96 ? -12.891 2.322 0.894 1.00 96.88 96 LYS A C 1
ATOM 762 O O . LYS A 1 96 ? -13.988 2.575 1.392 1.00 96.88 96 LYS A O 1
ATOM 767 N N . LEU A 1 97 ? -12.041 1.460 1.455 1.00 96.81 97 LEU A N 1
ATOM 768 C CA . LEU A 1 97 ? -12.314 0.779 2.723 1.00 96.81 97 LEU A CA 1
ATOM 769 C C . LEU A 1 97 ? -12.459 1.780 3.876 1.00 96.81 97 LEU A C 1
ATOM 771 O O . LEU A 1 97 ? -13.411 1.678 4.651 1.00 96.81 97 LEU A O 1
ATOM 775 N N . ILE A 1 98 ? -11.563 2.767 3.970 1.00 96.31 98 ILE A N 1
ATOM 776 C CA . ILE A 1 98 ? -11.628 3.823 4.992 1.00 96.31 98 ILE A CA 1
ATOM 777 C C . ILE A 1 98 ? -12.916 4.643 4.839 1.00 96.31 98 ILE A C 1
ATOM 779 O O . ILE A 1 98 ? -13.620 4.850 5.826 1.00 96.31 98 ILE A O 1
ATOM 783 N N . GLN A 1 99 ? -13.284 5.034 3.612 1.00 96.12 99 GLN A N 1
ATOM 784 C CA . GLN A 1 99 ? -14.541 5.755 3.347 1.00 96.12 99 GLN A CA 1
ATOM 785 C C . G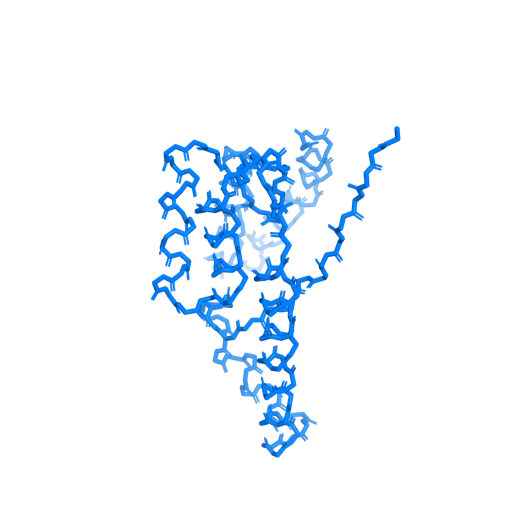LN A 1 99 ? -15.785 4.953 3.770 1.00 96.12 99 GLN A C 1
ATOM 787 O O . GLN A 1 99 ? -16.809 5.527 4.133 1.00 96.12 99 GLN A O 1
ATOM 792 N N . LYS A 1 100 ? -15.693 3.618 3.779 1.00 96.25 100 LYS A N 1
ATOM 793 C CA . LYS A 1 100 ? -16.747 2.698 4.236 1.00 96.25 100 LYS A CA 1
ATOM 794 C C . LYS A 1 100 ? -16.682 2.362 5.734 1.00 96.25 100 LYS A C 1
ATOM 796 O O . LYS A 1 100 ? -17.425 1.496 6.200 1.00 96.25 100 LYS A O 1
ATOM 801 N N . GLY A 1 101 ? -15.821 3.038 6.496 1.00 95.94 101 GLY A N 1
ATOM 802 C CA . GLY A 1 101 ? -15.711 2.897 7.949 1.00 95.94 101 GLY A CA 1
ATOM 803 C C . GLY A 1 101 ? -14.702 1.849 8.423 1.00 95.94 101 GLY A C 1
ATOM 804 O O . GLY A 1 101 ? -14.754 1.454 9.591 1.00 95.94 101 GLY A O 1
ATOM 805 N N . ALA A 1 102 ? -13.802 1.374 7.558 1.00 96.75 102 ALA A N 1
ATOM 806 C CA . ALA A 1 102 ? -12.649 0.596 8.002 1.00 96.75 102 ALA A CA 1
ATOM 807 C C . ALA A 1 102 ? -11.612 1.498 8.696 1.00 96.75 102 ALA A C 1
ATOM 809 O O . ALA A 1 102 ? -11.482 2.687 8.406 1.00 96.75 102 ALA A O 1
ATOM 810 N N . VAL A 1 103 ? -10.844 0.912 9.609 1.00 97.38 103 VAL A N 1
ATOM 811 C CA . VAL A 1 103 ? -9.795 1.577 10.381 1.00 97.38 103 VAL A CA 1
ATOM 812 C C . VAL A 1 103 ? -8.442 1.192 9.801 1.00 97.38 103 VAL A C 1
ATOM 814 O O . VAL A 1 103 ? -8.077 0.015 9.808 1.00 97.38 103 VAL A O 1
ATOM 817 N N . LEU A 1 104 ? -7.690 2.183 9.324 1.00 97.56 104 LEU A N 1
ATOM 818 C CA . LEU A 1 104 ? -6.299 1.997 8.922 1.00 97.56 104 LEU A CA 1
ATOM 819 C C . LEU A 1 104 ? -5.425 1.742 10.152 1.00 97.56 104 LEU A C 1
ATOM 821 O O . LEU A 1 104 ? -5.517 2.474 11.137 1.00 97.56 104 LEU A O 1
ATOM 825 N N . VAL A 1 105 ? -4.571 0.725 10.081 1.00 97.56 105 VAL A N 1
ATOM 826 C CA . VAL A 1 105 ? -3.658 0.363 11.165 1.00 97.56 105 VAL A CA 1
ATOM 827 C C . VAL A 1 105 ? -2.213 0.503 10.703 1.00 97.56 105 VAL A C 1
ATOM 829 O O . VAL A 1 105 ? -1.838 -0.024 9.656 1.00 97.56 105 VAL A O 1
ATOM 832 N N . LYS A 1 106 ? -1.394 1.181 11.514 1.00 95.69 106 LYS A N 1
ATOM 833 C CA . LYS A 1 106 ? 0.054 1.259 11.322 1.00 95.69 106 LYS A CA 1
ATOM 834 C C . LYS A 1 106 ? 0.674 -0.139 11.406 1.00 95.69 106 LYS A C 1
ATOM 836 O O . LYS A 1 106 ? 0.420 -0.868 12.365 1.00 95.69 106 LYS A O 1
ATOM 841 N N . THR A 1 107 ? 1.513 -0.489 10.439 1.00 94.00 107 THR A N 1
ATOM 842 C CA . THR A 1 107 ? 2.217 -1.782 10.381 1.00 94.00 107 THR A CA 1
ATOM 843 C C . THR A 1 107 ? 3.716 -1.658 10.597 1.00 94.00 107 THR A C 1
ATOM 845 O O . THR A 1 107 ? 4.366 -2.655 10.878 1.00 94.00 107 THR A O 1
ATOM 848 N N . GLU A 1 108 ? 4.267 -0.454 10.466 1.00 91.94 108 GLU A N 1
ATOM 849 C CA . GLU A 1 108 ? 5.703 -0.209 10.518 1.00 91.94 108 GLU A CA 1
ATOM 850 C C . GLU A 1 108 ? 6.038 0.978 11.422 1.00 91.94 108 GLU A C 1
ATOM 852 O O . GLU A 1 108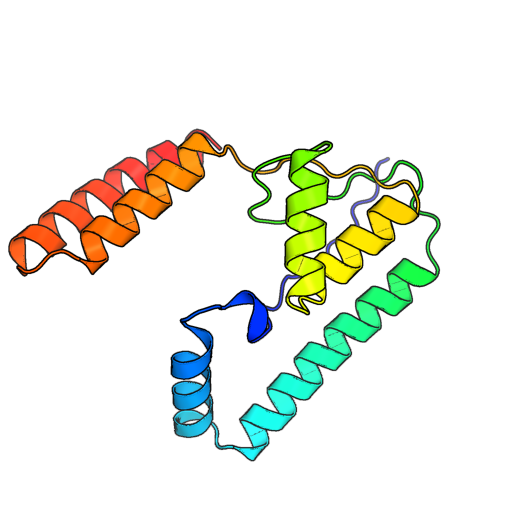 ? 5.257 1.920 11.587 1.00 91.94 108 GLU A O 1
ATOM 857 N N . ASP A 1 109 ? 7.235 0.955 12.001 1.00 91.50 109 ASP A N 1
ATOM 858 C CA . ASP A 1 109 ? 7.776 2.112 12.702 1.00 91.50 109 ASP A CA 1
ATOM 859 C C . ASP A 1 109 ? 8.525 3.027 11.724 1.00 91.50 109 ASP A C 1
ATOM 861 O O . ASP A 1 109 ? 9.484 2.619 11.063 1.00 91.50 109 ASP A O 1
ATOM 865 N N . PHE A 1 110 ? 8.104 4.292 11.647 1.00 90.25 110 PHE A N 1
ATOM 866 C CA . PHE A 1 110 ? 8.698 5.268 10.736 1.00 90.25 110 PHE A CA 1
ATOM 867 C C . PHE A 1 110 ? 10.207 5.446 10.949 1.00 90.25 110 PHE A C 1
ATOM 869 O O . PHE A 1 110 ? 10.946 5.573 9.971 1.00 90.25 110 PHE A O 1
ATOM 876 N N . ALA A 1 111 ? 10.688 5.453 12.198 1.00 90.31 111 ALA A N 1
ATOM 877 C CA . ALA A 1 111 ? 12.106 5.650 12.476 1.00 90.31 111 ALA A CA 1
ATOM 878 C C . ALA A 1 111 ? 12.931 4.460 11.971 1.00 90.31 111 ALA A C 1
ATOM 880 O O . ALA A 1 111 ? 13.983 4.667 11.360 1.00 90.31 111 ALA A O 1
ATOM 881 N N . LEU A 1 112 ? 12.423 3.234 12.143 1.00 88.94 112 LEU A N 1
ATOM 882 C CA . LEU A 1 112 ? 13.067 2.023 11.627 1.00 88.94 112 LEU A CA 1
ATOM 883 C C . LEU A 1 112 ? 13.082 1.991 10.091 1.00 88.94 112 LEU A C 1
ATOM 885 O O . LEU A 1 112 ? 14.128 1.729 9.494 1.00 88.94 112 LEU A O 1
ATOM 889 N N . VAL A 1 113 ? 11.956 2.308 9.440 1.00 87.00 113 VAL A N 1
ATOM 890 C CA . VAL A 1 113 ? 11.866 2.365 7.967 1.00 87.00 113 VAL A CA 1
ATOM 891 C C . VAL A 1 113 ? 12.788 3.447 7.403 1.00 87.00 113 VAL A C 1
ATOM 893 O O . VAL A 1 113 ? 13.499 3.228 6.418 1.00 87.00 113 VAL A O 1
ATOM 896 N N . LYS A 1 114 ? 12.848 4.610 8.056 1.00 88.94 114 LYS A N 1
ATOM 897 C CA . LYS A 1 114 ? 13.756 5.691 7.675 1.00 88.94 114 LYS A CA 1
ATOM 898 C C . LYS A 1 114 ? 15.225 5.290 7.828 1.00 88.94 114 LYS A C 1
ATOM 900 O O . LYS A 1 114 ? 16.017 5.569 6.927 1.00 88.94 114 LYS A O 1
ATOM 905 N N . GLU A 1 115 ? 15.593 4.631 8.929 1.00 88.56 115 GLU A N 1
ATOM 906 C CA . GLU A 1 115 ? 16.955 4.130 9.162 1.00 88.56 115 GLU A CA 1
ATOM 907 C C . GLU A 1 115 ? 17.378 3.134 8.073 1.00 88.56 115 GLU A C 1
ATOM 909 O O . GLU A 1 115 ? 18.503 3.209 7.568 1.00 88.56 115 GLU A O 1
ATOM 914 N N . GLU A 1 116 ? 16.480 2.227 7.679 1.00 82.12 116 GLU A N 1
ATOM 915 C CA . GLU A 1 116 ? 16.718 1.280 6.589 1.00 82.12 116 GLU A CA 1
ATOM 916 C C . GLU A 1 116 ? 16.923 2.005 5.252 1.00 82.12 116 GLU A C 1
ATOM 918 O O . GLU A 1 116 ? 17.952 1.817 4.592 1.00 82.12 116 GLU A O 1
ATOM 923 N N . ARG A 1 117 ? 16.000 2.902 4.886 1.00 83.44 117 ARG A N 1
ATOM 924 C CA . ARG A 1 117 ? 16.065 3.678 3.641 1.00 83.44 117 ARG A CA 1
ATOM 925 C C . ARG A 1 117 ? 17.344 4.507 3.542 1.00 83.44 117 ARG A C 1
ATOM 927 O O . ARG A 1 117 ? 18.051 4.431 2.537 1.00 83.44 117 ARG A O 1
ATOM 934 N N . ASP A 1 118 ? 17.684 5.266 4.581 1.00 86.19 118 ASP A N 1
ATOM 935 C CA . ASP A 1 118 ? 18.863 6.139 4.574 1.00 86.19 118 ASP A CA 1
ATOM 936 C C . ASP A 1 118 ? 20.174 5.333 4.451 1.00 86.19 118 ASP A C 1
ATOM 938 O O . ASP A 1 118 ? 21.172 5.828 3.922 1.00 86.19 118 ASP A O 1
ATOM 942 N N . ARG A 1 119 ? 20.186 4.062 4.870 1.00 80.88 119 ARG A N 1
ATOM 943 C CA . ARG A 1 119 ? 21.332 3.162 4.664 1.00 80.88 119 ARG A CA 1
ATOM 944 C C . ARG A 1 119 ? 21.414 2.605 3.256 1.00 80.88 119 ARG A C 1
ATOM 946 O O . ARG A 1 119 ? 22.511 2.578 2.704 1.00 80.88 119 ARG A O 1
ATOM 953 N N . ILE A 1 120 ? 20.289 2.193 2.675 1.00 78.19 120 ILE A N 1
ATOM 954 C CA . ILE A 1 120 ? 20.243 1.749 1.275 1.00 78.19 120 ILE A CA 1
ATOM 955 C C . ILE A 1 120 ? 20.748 2.873 0.367 1.00 78.19 120 ILE A C 1
ATOM 957 O O . ILE A 1 120 ? 21.601 2.640 -0.487 1.00 78.19 120 ILE A O 1
ATOM 961 N N . VAL A 1 121 ? 20.309 4.110 0.618 1.00 77.69 121 VAL A N 1
ATOM 962 C CA . VAL A 1 121 ? 20.784 5.293 -0.111 1.00 77.69 121 VAL A CA 1
ATOM 963 C C . VAL A 1 121 ? 22.296 5.478 0.047 1.00 77.69 121 VAL A C 1
ATOM 965 O O . VAL A 1 121 ? 22.986 5.664 -0.954 1.00 77.69 121 VAL A O 1
ATOM 968 N N . LYS A 1 122 ? 22.845 5.353 1.265 1.00 78.69 122 LYS A N 1
ATOM 969 C CA . LYS A 1 122 ? 24.303 5.415 1.489 1.00 78.69 122 LYS A CA 1
ATOM 970 C C . LYS A 1 122 ? 25.071 4.336 0.719 1.00 78.69 122 LYS A C 1
ATOM 972 O O . LYS A 1 122 ? 26.130 4.633 0.178 1.00 78.69 122 LYS A O 1
ATOM 977 N N . ILE A 1 123 ? 24.552 3.106 0.643 1.00 75.56 123 ILE A N 1
ATOM 978 C CA . ILE A 1 123 ? 25.163 2.019 -0.145 1.00 75.56 123 ILE A CA 1
ATOM 979 C C . ILE A 1 123 ? 25.122 2.350 -1.641 1.00 75.56 123 ILE A C 1
ATOM 981 O O . ILE A 1 123 ? 26.124 2.190 -2.338 1.00 75.56 123 ILE A O 1
ATOM 985 N N . ALA A 1 124 ? 23.977 2.823 -2.137 1.00 72.19 124 ALA A N 1
ATOM 986 C CA . ALA A 1 124 ? 23.800 3.164 -3.545 1.00 72.19 124 ALA A CA 1
ATOM 987 C C . ALA A 1 124 ? 24.717 4.320 -3.983 1.00 72.19 124 ALA A C 1
ATOM 989 O O . ALA A 1 124 ? 25.237 4.302 -5.097 1.00 72.19 124 ALA A O 1
ATOM 990 N N . GLN A 1 125 ? 24.954 5.292 -3.096 1.00 77.62 125 GLN A N 1
ATOM 991 C CA . GLN A 1 125 ? 25.782 6.477 -3.348 1.00 77.62 125 GLN A CA 1
ATOM 992 C C . GLN A 1 125 ? 27.280 6.281 -3.060 1.00 77.62 125 GLN A C 1
ATOM 994 O O . GLN A 1 125 ? 28.077 7.167 -3.377 1.00 77.62 125 GLN A O 1
ATOM 999 N N . ALA A 1 126 ? 27.684 5.153 -2.468 1.00 75.50 126 ALA A N 1
ATOM 1000 C CA . ALA A 1 126 ? 29.087 4.863 -2.185 1.00 75.50 126 ALA A CA 1
ATOM 1001 C C . ALA A 1 126 ? 29.904 4.792 -3.488 1.00 75.50 126 ALA A C 1
ATOM 1003 O O . ALA A 1 126 ? 29.564 4.049 -4.416 1.00 75.50 126 ALA A O 1
ATOM 1004 N N . LYS A 1 127 ? 30.984 5.580 -3.556 1.00 67.81 127 LYS A N 1
ATOM 1005 C CA . LYS A 1 127 ? 31.779 5.778 -4.780 1.00 67.81 127 LYS A CA 1
ATOM 1006 C C . LYS A 1 127 ? 32.837 4.697 -4.969 1.00 67.81 127 LYS A C 1
ATOM 1008 O O . LYS A 1 127 ? 33.277 4.468 -6.091 1.00 67.81 127 LYS A O 1
ATOM 1013 N N . THR A 1 128 ? 33.228 4.018 -3.892 1.00 71.69 128 THR A N 1
ATOM 1014 C CA . THR A 1 128 ? 34.278 2.994 -3.916 1.00 71.69 128 THR A CA 1
ATOM 1015 C C . THR A 1 128 ? 33.745 1.603 -3.566 1.00 71.69 128 THR A C 1
ATOM 1017 O O . THR A 1 128 ? 32.772 1.437 -2.827 1.00 71.69 128 THR A O 1
ATOM 1020 N N . ILE A 1 129 ? 34.400 0.569 -4.105 1.00 68.25 129 ILE A N 1
ATOM 1021 C CA . ILE A 1 129 ? 34.061 -0.844 -3.861 1.00 68.25 129 ILE A CA 1
ATOM 1022 C C . ILE A 1 129 ? 34.202 -1.189 -2.368 1.00 68.25 129 ILE A C 1
ATOM 1024 O O . ILE A 1 129 ? 33.384 -1.927 -1.823 1.00 68.25 129 ILE A O 1
ATOM 1028 N N . THR A 1 130 ? 35.188 -0.605 -1.684 1.00 66.94 130 THR A N 1
ATOM 1029 C CA . THR A 1 130 ? 35.430 -0.770 -0.244 1.00 66.94 130 THR A CA 1
ATOM 1030 C C . THR A 1 130 ? 34.335 -0.133 0.613 1.00 66.94 130 THR A C 1
ATOM 1032 O O . THR A 1 130 ? 33.852 -0.772 1.548 1.00 66.94 130 THR A O 1
ATOM 1035 N N . GLU A 1 131 ? 33.870 1.075 0.278 1.00 65.44 131 GLU A N 1
ATOM 1036 C CA . GLU A 1 131 ? 32.729 1.709 0.959 1.00 65.44 131 GLU A CA 1
ATOM 1037 C C . GLU A 1 131 ? 31.434 0.912 0.765 1.00 65.44 131 GLU A C 1
ATOM 1039 O O . GLU A 1 131 ? 30.690 0.714 1.729 1.00 65.44 131 GLU A O 1
ATOM 1044 N N . LYS A 1 132 ? 31.189 0.391 -0.448 1.00 62.75 132 LYS A N 1
ATOM 1045 C CA . LYS A 1 132 ? 30.051 -0.502 -0.721 1.00 62.75 132 LYS A CA 1
ATOM 1046 C C . LYS A 1 132 ? 30.114 -1.774 0.122 1.00 62.75 132 LYS A C 1
ATOM 1048 O O . LYS A 1 132 ? 29.102 -2.151 0.709 1.00 62.75 132 LYS A O 1
ATOM 1053 N N . LEU A 1 133 ? 31.288 -2.402 0.234 1.00 65.88 133 LEU A N 1
ATOM 1054 C CA . LEU A 1 133 ? 31.471 -3.633 1.009 1.00 65.88 133 LEU A CA 1
ATOM 1055 C C . LEU A 1 133 ? 31.226 -3.407 2.512 1.00 65.88 133 LEU A C 1
ATOM 1057 O O . LEU A 1 133 ? 30.502 -4.171 3.149 1.00 65.88 133 LEU A O 1
ATOM 1061 N N . ILE A 1 134 ? 31.776 -2.326 3.077 1.00 67.31 134 ILE A N 1
ATOM 1062 C CA . ILE A 1 134 ? 31.605 -1.973 4.497 1.00 67.31 134 ILE A CA 1
ATOM 1063 C C . ILE A 1 134 ? 30.141 -1.633 4.803 1.00 67.31 134 ILE A C 1
ATOM 1065 O O . ILE A 1 134 ? 29.601 -2.057 5.830 1.00 67.31 134 ILE A O 1
ATOM 1069 N N . ALA A 1 135 ? 29.484 -0.879 3.921 1.00 61.84 135 ALA A N 1
ATOM 1070 C CA . ALA A 1 135 ? 28.086 -0.509 4.088 1.00 61.84 135 ALA A CA 1
ATOM 1071 C C . ALA A 1 135 ? 27.151 -1.727 3.947 1.00 61.84 135 ALA A C 1
ATOM 1073 O O . ALA A 1 135 ? 26.219 -1.875 4.741 1.00 61.84 135 ALA A O 1
ATOM 1074 N N . PHE A 1 136 ? 27.451 -2.651 3.029 1.00 63.97 136 PHE A N 1
ATOM 1075 C CA . PHE A 1 136 ? 26.733 -3.917 2.876 1.00 63.97 136 PHE A CA 1
ATOM 1076 C C . PHE A 1 136 ? 26.865 -4.814 4.119 1.00 63.97 136 PHE A C 1
ATOM 1078 O O . PHE A 1 136 ? 25.849 -5.242 4.670 1.00 63.97 136 PHE A O 1
ATOM 1085 N N . LEU A 1 137 ? 28.083 -5.021 4.637 1.00 66.25 137 LEU A N 1
ATOM 1086 C CA . LEU A 1 137 ? 28.325 -5.831 5.842 1.00 66.25 137 LEU A CA 1
ATOM 1087 C C . LEU A 1 137 ? 27.611 -5.265 7.082 1.00 66.25 137 LEU A C 1
ATOM 1089 O O . LEU A 1 137 ? 26.975 -6.010 7.831 1.00 66.25 137 LEU A O 1
ATOM 1093 N N . LYS A 1 138 ? 27.645 -3.938 7.276 1.00 64.44 138 LYS A N 1
ATOM 1094 C CA . LYS A 1 138 ? 26.900 -3.274 8.361 1.00 64.44 138 LYS A CA 1
ATOM 1095 C C . LYS A 1 138 ? 25.385 -3.401 8.190 1.00 64.44 138 LYS A C 1
ATOM 1097 O O . LYS A 1 138 ? 24.679 -3.545 9.187 1.00 64.44 138 LYS A O 1
ATOM 1102 N N . SER A 1 139 ? 24.881 -3.373 6.955 1.00 60.22 139 SER A N 1
ATOM 1103 C CA . SER A 1 139 ? 23.448 -3.542 6.688 1.00 60.22 139 SER A CA 1
ATOM 1104 C C . SER A 1 139 ? 22.951 -4.943 7.054 1.00 60.22 139 SER A C 1
ATOM 1106 O O . SER A 1 139 ? 21.905 -5.055 7.687 1.00 60.22 139 SER A O 1
ATOM 1108 N N . GLY A 1 140 ? 23.727 -5.997 6.768 1.00 61.19 140 GLY A N 1
ATOM 1109 C CA . GLY A 1 140 ? 23.353 -7.382 7.072 1.00 61.19 140 GLY A CA 1
ATOM 1110 C C . GLY A 1 140 ? 23.220 -7.663 8.572 1.00 61.19 140 GLY A C 1
ATOM 1111 O O . GLY A 1 140 ? 22.236 -8.262 9.004 1.00 61.19 140 GLY A O 1
ATOM 1112 N N . LEU A 1 141 ? 24.159 -7.164 9.384 1.00 61.09 141 LEU A N 1
ATOM 1113 C CA . LEU A 1 141 ? 24.131 -7.330 10.845 1.00 61.09 141 LEU A CA 1
ATOM 1114 C C . LEU A 1 141 ? 22.932 -6.630 11.496 1.00 61.09 141 LEU A C 1
ATOM 1116 O O . LEU A 1 141 ? 22.348 -7.143 12.450 1.00 61.09 141 LEU A O 1
ATOM 1120 N N . ILE A 1 142 ? 22.552 -5.461 10.980 1.00 61.12 142 ILE A N 1
ATOM 1121 C CA . ILE A 1 142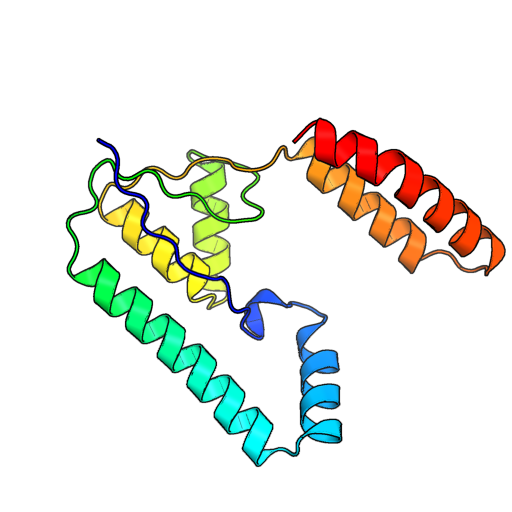 ? 21.498 -4.647 11.589 1.00 61.12 142 ILE A CA 1
ATOM 1122 C C . ILE A 1 142 ? 20.118 -4.992 11.018 1.00 61.12 142 ILE A C 1
ATOM 1124 O O . ILE A 1 142 ? 19.135 -4.838 11.734 1.00 61.12 142 ILE A O 1
ATOM 1128 N N . LYS A 1 143 ? 20.023 -5.556 9.806 1.00 63.66 143 LYS A N 1
ATOM 1129 C CA . LYS A 1 143 ? 18.761 -6.057 9.234 1.00 63.66 143 LYS A CA 1
ATOM 1130 C C . LYS A 1 143 ? 18.078 -7.063 10.165 1.00 63.66 143 LYS A C 1
ATOM 1132 O O . LYS A 1 143 ? 16.896 -6.924 10.450 1.00 63.66 143 LYS A O 1
ATOM 1137 N N . ASN A 1 144 ? 18.840 -7.994 10.742 1.00 63.72 144 ASN A N 1
ATOM 1138 C CA . ASN A 1 144 ? 18.314 -8.940 11.733 1.00 63.72 144 ASN A CA 1
ATOM 1139 C C . ASN A 1 144 ? 17.859 -8.273 13.038 1.00 63.72 144 ASN A C 1
ATOM 1141 O O . ASN A 1 144 ? 16.956 -8.778 13.699 1.00 63.72 144 ASN A O 1
ATOM 1145 N N . ARG A 1 145 ? 18.474 -7.152 13.429 1.00 73.75 145 ARG A N 1
ATOM 1146 C CA . ARG A 1 145 ? 18.052 -6.382 14.606 1.00 73.75 145 ARG A CA 1
ATOM 1147 C C . ARG A 1 145 ? 16.771 -5.596 14.324 1.00 73.75 145 ARG A C 1
ATOM 1149 O O . ARG A 1 145 ? 15.886 -5.594 15.164 1.00 73.75 145 ARG A O 1
ATOM 1156 N N . LEU A 1 146 ? 16.680 -4.958 13.156 1.00 63.94 146 LEU A N 1
ATOM 1157 C CA . LEU A 1 146 ? 15.516 -4.173 12.738 1.00 63.94 146 LEU A CA 1
ATOM 1158 C C . LEU A 1 146 ? 14.290 -5.067 12.538 1.00 63.94 146 LEU A C 1
ATOM 1160 O O . LEU A 1 146 ? 13.235 -4.750 13.0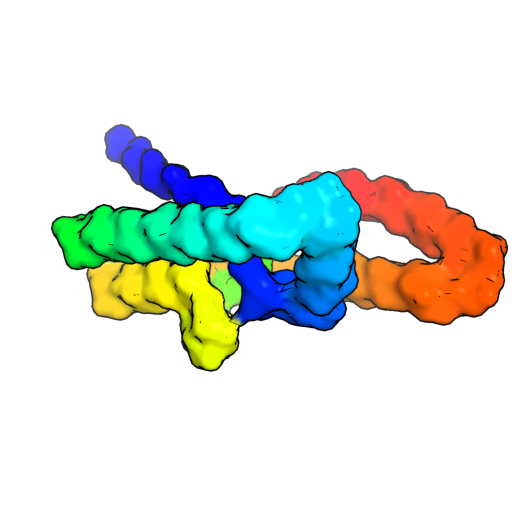61 1.00 63.94 146 LEU A O 1
ATOM 1164 N N . LEU A 1 147 ? 14.447 -6.230 11.894 1.00 65.50 147 LEU A N 1
ATOM 1165 C CA . LEU A 1 147 ? 13.363 -7.207 11.730 1.00 65.50 147 LEU A CA 1
ATOM 1166 C C . LEU A 1 147 ? 12.844 -7.763 13.063 1.00 65.50 147 LEU A C 1
ATOM 1168 O O . LEU A 1 147 ? 11.672 -8.088 13.162 1.00 65.50 147 LEU A O 1
ATOM 1172 N N . LYS A 1 148 ? 13.697 -7.872 14.090 1.00 69.38 148 LYS A N 1
ATOM 1173 C CA . LYS A 1 148 ? 13.283 -8.281 15.445 1.00 69.38 148 LYS A CA 1
ATOM 1174 C C . LYS A 1 148 ? 12.624 -7.160 16.252 1.00 69.38 148 LYS A C 1
ATOM 1176 O O . LYS A 1 148 ? 12.056 -7.443 17.300 1.00 69.38 148 LYS A O 1
ATOM 1181 N N . ALA A 1 149 ? 12.787 -5.913 15.821 1.00 64.69 149 ALA A N 1
ATOM 1182 C CA . ALA A 1 149 ? 12.235 -4.731 16.475 1.00 64.69 149 ALA A CA 1
ATOM 1183 C C . ALA A 1 149 ? 10.940 -4.230 15.809 1.00 64.69 149 ALA A C 1
ATOM 1185 O O . ALA A 1 149 ? 10.352 -3.278 16.318 1.00 64.69 149 ALA A O 1
ATOM 1186 N N . ARG A 1 150 ? 10.543 -4.845 14.685 1.00 60.88 150 ARG A N 1
ATOM 1187 C CA . ARG A 1 150 ? 9.269 -4.639 13.989 1.00 60.88 150 ARG A CA 1
ATOM 1188 C C . ARG A 1 150 ? 8.142 -5.424 14.648 1.00 60.88 150 ARG A C 1
ATOM 1190 O O . ARG A 1 150 ? 8.409 -6.563 15.095 1.00 60.88 150 ARG A O 1
#

pLDDT: mean 87.6, std 11.24, range [60.22, 97.69]

Sequence (150 aa):
MRTLLYVPIIHMDVDLGSVAMDLAKRGIRELGEDVWARHKEAVLGFWDSIIEYFDNLKVSGFKTYQDGMVADGEIGQKIVEEGLKSGSKNYEIVYKLIQKGAVLVKTEDFALVKEERDRIVKIAQAKTITEKLIAFLKSGLIKNRLLKAR